Protein AF-A0A920UNH6-F1 (afdb_monomer_lite)

Radius of gyration: 13.63 Å; chains: 1; bounding box: 28×32×35 Å

Foldseek 3Di:
DVVVVQVVDPQCPLFFDFAFFPVLDWDWDFAKKAFDDALAPLCPPLHGPIDTDTFTDRGQAGHTPDPVSVVCQVPYWQGMFQADPVRQGDQDPPNLPRSHPSRRRWTAGNNRPDIPNVRPVPPPPPDPPVVSVVRVVD

Structure (mmCIF, N/CA/C/O backbone):
data_AF-A0A920UNH6-F1
#
_entry.id   AF-A0A920UNH6-F1
#
loop_
_atom_site.group_PDB
_atom_site.id
_atom_site.type_symbol
_atom_site.label_atom_id
_atom_site.label_alt_id
_atom_site.label_comp_id
_atom_site.label_asym_id
_atom_site.label_entity_id
_atom_site.label_seq_id
_atom_site.pdbx_PDB_ins_code
_atom_site.Cartn_x
_atom_site.Cartn_y
_atom_site.Cartn_z
_atom_site.occupancy
_atom_site.B_iso_or_equiv
_atom_site.auth_seq_id
_atom_site.auth_comp_id
_atom_site.auth_asym_id
_atom_site.auth_atom_id
_atom_site.pdbx_PDB_model_num
ATOM 1 N N . MET A 1 1 ? 13.344 -4.309 4.552 1.00 52.00 1 MET A N 1
ATOM 2 C CA . MET A 1 1 ? 13.892 -5.287 3.586 1.00 52.00 1 MET A CA 1
ATOM 3 C C . MET A 1 1 ? 13.449 -6.692 3.997 1.00 52.00 1 MET A C 1
ATOM 5 O O . MET A 1 1 ? 14.177 -7.382 4.694 1.00 52.00 1 MET A O 1
ATOM 9 N N . ILE A 1 2 ? 12.218 -7.071 3.628 1.00 56.12 2 ILE A N 1
ATOM 10 C CA . ILE A 1 2 ? 11.676 -8.441 3.761 1.00 56.12 2 ILE A CA 1
ATOM 11 C C . ILE A 1 2 ? 11.296 -8.973 2.366 1.00 56.12 2 ILE A C 1
ATOM 13 O O . ILE A 1 2 ? 11.592 -10.125 2.063 1.00 56.12 2 ILE A O 1
ATOM 17 N N . ALA A 1 3 ? 10.793 -8.130 1.448 1.00 53.53 3 ALA A N 1
ATOM 18 C CA . ALA A 1 3 ? 10.495 -8.556 0.074 1.00 53.53 3 ALA A CA 1
ATOM 19 C C . ALA A 1 3 ? 11.730 -9.013 -0.725 1.00 53.53 3 ALA A C 1
ATOM 21 O O . ALA A 1 3 ? 11.620 -9.879 -1.587 1.00 53.53 3 ALA A O 1
ATOM 22 N N . ALA A 1 4 ? 12.917 -8.465 -0.441 1.00 57.22 4 ALA A N 1
ATOM 23 C CA . ALA A 1 4 ? 14.165 -8.912 -1.071 1.00 57.22 4 ALA A CA 1
ATOM 24 C C . ALA A 1 4 ? 14.672 -10.261 -0.514 1.00 57.22 4 ALA A C 1
ATOM 26 O O . ALA A 1 4 ? 15.496 -10.911 -1.148 1.00 57.22 4 ALA A O 1
ATOM 27 N N . LEU A 1 5 ? 14.142 -10.708 0.632 1.00 59.41 5 LEU A N 1
ATOM 28 C CA . LEU A 1 5 ? 14.419 -12.006 1.260 1.00 59.41 5 LEU A CA 1
ATOM 29 C C . LEU A 1 5 ? 13.352 -13.051 0.902 1.00 59.41 5 LEU A C 1
ATOM 31 O O . LEU A 1 5 ? 13.237 -14.071 1.570 1.00 59.41 5 LEU A O 1
ATOM 35 N N . LYS A 1 6 ? 12.584 -12.816 -0.169 1.00 58.12 6 LYS A N 1
ATOM 36 C CA . LYS A 1 6 ? 11.532 -13.705 -0.682 1.00 58.12 6 LYS A CA 1
ATOM 37 C C . LYS A 1 6 ? 11.946 -15.178 -0.765 1.00 58.12 6 LYS A C 1
ATOM 39 O O . LYS A 1 6 ? 11.136 -16.044 -0.482 1.00 58.12 6 LYS A O 1
ATOM 44 N N . ALA A 1 7 ? 13.205 -15.456 -1.105 1.00 60.09 7 ALA A N 1
ATOM 45 C CA . ALA A 1 7 ? 13.734 -16.819 -1.186 1.00 60.09 7 ALA A CA 1
ATOM 46 C C . ALA A 1 7 ? 13.779 -17.566 0.165 1.00 60.09 7 ALA A C 1
ATOM 48 O O . ALA A 1 7 ? 13.928 -18.782 0.178 1.00 60.09 7 ALA A O 1
ATOM 49 N N . LEU A 1 8 ? 13.681 -16.852 1.291 1.00 61.28 8 LEU A N 1
ATOM 50 C CA . LEU A 1 8 ? 13.765 -17.400 2.648 1.00 61.28 8 LEU A CA 1
ATOM 51 C C . LEU A 1 8 ? 12.405 -17.485 3.351 1.00 61.28 8 LEU A C 1
ATOM 53 O O . LEU A 1 8 ? 12.337 -17.993 4.468 1.00 61.28 8 LEU A O 1
ATOM 57 N N . ILE A 1 9 ? 11.338 -16.974 2.734 1.00 62.25 9 ILE A N 1
ATOM 58 C CA . ILE A 1 9 ? 9.998 -16.953 3.318 1.00 62.25 9 ILE A CA 1
ATOM 59 C C . ILE A 1 9 ? 9.145 -17.948 2.518 1.00 62.25 9 ILE A C 1
ATOM 61 O O . ILE A 1 9 ? 8.962 -17.769 1.314 1.00 62.25 9 ILE A O 1
ATOM 65 N N . PRO A 1 10 ? 8.651 -19.030 3.134 1.00 61.78 10 PRO A N 1
ATOM 66 C CA . PRO A 1 10 ? 7.717 -19.931 2.472 1.00 61.78 10 PRO A CA 1
ATOM 67 C C . PRO A 1 10 ? 6.428 -19.197 2.076 1.00 61.78 10 PRO A C 1
ATOM 69 O O . PRO A 1 10 ? 5.969 -18.308 2.791 1.00 61.78 10 PRO A O 1
ATOM 72 N N . GLY A 1 11 ? 5.841 -19.554 0.931 1.00 64.75 11 GLY A N 1
ATOM 73 C CA . GLY A 1 11 ? 4.516 -19.053 0.549 1.00 64.75 11 GLY A CA 1
ATOM 74 C C . GLY A 1 11 ? 4.469 -17.579 0.129 1.00 64.75 11 GLY A C 1
ATOM 75 O O . GLY A 1 11 ? 3.434 -16.945 0.291 1.00 64.75 11 GLY A O 1
ATOM 76 N N . VAL A 1 12 ? 5.558 -17.012 -0.414 1.00 68.00 12 VAL A N 1
ATOM 77 C CA . VAL A 1 12 ? 5.580 -15.622 -0.934 1.00 68.00 12 VAL A CA 1
ATOM 78 C C . VAL A 1 12 ? 6.037 -15.504 -2.392 1.00 68.00 12 VAL A C 1
ATOM 80 O O . VAL A 1 12 ? 6.352 -14.414 -2.877 1.00 68.00 12 VAL A O 1
ATOM 83 N N . ASP A 1 13 ? 6.031 -16.602 -3.153 1.00 71.56 13 ASP A N 1
ATOM 84 C CA . ASP A 1 13 ? 6.465 -16.658 -4.564 1.00 71.56 13 ASP A CA 1
ATOM 85 C C . ASP A 1 13 ? 5.722 -15.692 -5.499 1.00 71.56 13 ASP A C 1
ATOM 87 O O . ASP A 1 13 ? 6.224 -15.266 -6.550 1.00 71.56 13 ASP A O 1
ATOM 91 N N . HIS A 1 14 ? 4.535 -15.271 -5.096 1.00 73.38 14 HIS A N 1
ATOM 92 C CA . HIS A 1 14 ? 3.669 -14.346 -5.811 1.00 73.38 14 HIS A CA 1
ATOM 93 C C . HIS A 1 14 ? 3.885 -12.877 -5.408 1.00 73.38 14 HIS A C 1
ATOM 95 O O . HIS A 1 14 ? 3.441 -12.003 -6.150 1.00 73.38 14 HIS A O 1
ATOM 101 N N . TRP A 1 15 ? 4.606 -12.581 -4.315 1.00 78.19 15 TRP A N 1
ATOM 102 C CA . TRP A 1 15 ? 4.825 -11.203 -3.861 1.00 78.19 15 TRP A CA 1
ATOM 103 C C . TRP A 1 15 ? 5.511 -10.330 -4.926 1.00 78.19 15 TRP A C 1
ATOM 105 O O . TRP A 1 15 ? 6.378 -10.831 -5.665 1.00 78.19 15 TRP A O 1
ATOM 115 N N . PRO A 1 16 ? 5.144 -9.036 -4.991 1.00 81.94 16 PRO A N 1
ATOM 116 C CA . PRO A 1 16 ? 5.716 -8.077 -5.917 1.00 81.94 16 PRO A CA 1
ATOM 117 C C . PRO A 1 16 ? 7.152 -7.728 -5.532 1.00 81.94 16 PRO A C 1
ATOM 119 O O . PRO A 1 16 ? 7.609 -7.957 -4.410 1.00 81.94 16 PRO A O 1
ATOM 122 N N . ARG A 1 17 ? 7.855 -7.115 -6.479 1.00 84.38 17 ARG A N 1
ATOM 123 C CA . ARG A 1 17 ? 9.057 -6.334 -6.195 1.00 84.38 17 ARG A CA 1
ATOM 124 C C . ARG A 1 17 ? 8.628 -4.915 -5.830 1.00 84.38 17 ARG A C 1
ATOM 126 O O . ARG A 1 17 ? 7.681 -4.395 -6.415 1.00 84.38 17 ARG A O 1
ATOM 133 N N . PHE A 1 18 ? 9.326 -4.287 -4.891 1.00 85.00 18 PHE A N 1
ATOM 134 C CA . PHE A 1 18 ? 9.139 -2.867 -4.606 1.00 85.00 18 PHE A CA 1
ATOM 135 C C . PHE A 1 18 ? 10.158 -2.066 -5.399 1.00 85.00 18 PHE A C 1
ATOM 137 O O . PHE A 1 18 ? 11.364 -2.262 -5.251 1.00 85.00 18 PHE A O 1
ATOM 144 N N . VA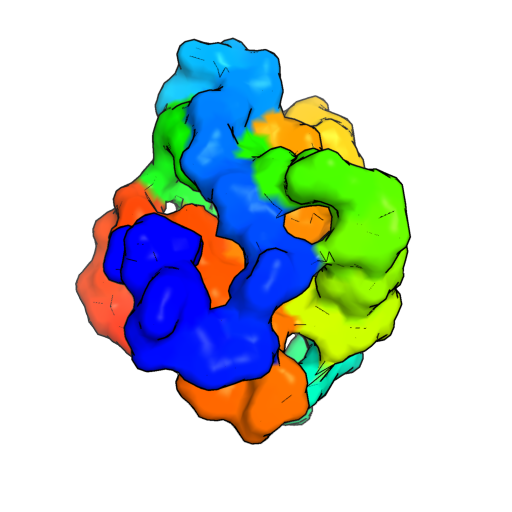L A 1 19 ? 9.648 -1.217 -6.282 1.00 87.00 19 VAL A N 1
ATOM 145 C CA . VAL A 1 19 ? 10.434 -0.411 -7.215 1.00 87.00 19 VAL A CA 1
ATOM 146 C C . VAL A 1 19 ? 10.194 1.072 -6.961 1.00 87.00 19 VAL A C 1
ATOM 148 O O . VAL A 1 19 ? 9.344 1.460 -6.153 1.00 87.00 19 VAL A O 1
ATOM 151 N N . ARG A 1 20 ? 10.951 1.911 -7.669 1.00 88.94 20 ARG A N 1
ATOM 152 C CA . ARG A 1 20 ? 10.855 3.370 -7.607 1.00 88.94 20 ARG A CA 1
ATOM 153 C C . ARG A 1 20 ? 9.415 3.850 -7.809 1.00 88.94 20 ARG A C 1
ATOM 155 O O . ARG A 1 20 ? 8.671 3.309 -8.635 1.00 88.94 20 ARG A O 1
ATOM 162 N N . ASN A 1 21 ? 9.018 4.847 -7.021 1.00 91.44 21 ASN A N 1
ATOM 163 C CA . ASN A 1 21 ? 7.677 5.426 -7.078 1.00 91.44 21 ASN A CA 1
ATOM 164 C C . ASN A 1 21 ? 7.352 5.910 -8.498 1.00 91.44 21 ASN A C 1
ATOM 166 O O . ASN A 1 21 ? 8.238 6.306 -9.252 1.00 91.44 21 ASN A O 1
ATOM 170 N N . ARG A 1 22 ? 6.068 5.929 -8.878 1.00 93.75 22 ARG A N 1
ATOM 171 C CA . ARG A 1 22 ? 5.652 6.499 -10.175 1.00 93.75 22 ARG A CA 1
ATOM 172 C C . ARG A 1 22 ? 5.963 7.991 -10.302 1.00 93.75 22 ARG A C 1
ATOM 174 O O . ARG A 1 22 ? 6.229 8.437 -11.410 1.00 93.75 22 ARG A O 1
ATOM 181 N N . SER A 1 23 ? 5.971 8.725 -9.191 1.00 91.50 23 SER A N 1
ATOM 182 C CA . SER A 1 23 ? 6.386 10.130 -9.148 1.00 91.50 23 SER A CA 1
ATOM 183 C C . SER A 1 23 ? 7.880 10.333 -9.394 1.00 91.50 23 SER A C 1
ATOM 185 O O . SER A 1 23 ? 8.295 11.460 -9.632 1.00 91.50 23 SER A O 1
ATOM 187 N N . ASP A 1 24 ? 8.685 9.267 -9.329 1.00 92.69 24 ASP A N 1
ATOM 188 C CA . ASP A 1 24 ? 10.144 9.331 -9.419 1.00 92.69 24 ASP A CA 1
ATOM 189 C C . ASP A 1 24 ? 10.811 10.125 -8.277 1.00 92.69 24 ASP A C 1
ATOM 191 O O . ASP A 1 24 ? 11.993 10.453 -8.343 1.00 92.69 24 ASP A O 1
ATOM 195 N N . GLN A 1 25 ? 10.051 10.422 -7.216 1.00 92.44 25 GLN A N 1
ATOM 196 C CA . GLN A 1 25 ? 10.464 11.213 -6.059 1.00 92.44 25 GLN A CA 1
ATOM 197 C C . GLN A 1 25 ? 10.370 10.410 -4.760 1.00 92.44 25 GLN A C 1
ATOM 199 O O . GLN A 1 25 ? 9.680 9.388 -4.668 1.00 92.44 25 GLN A O 1
ATOM 204 N N . PHE A 1 26 ? 11.053 10.907 -3.730 1.00 91.44 26 PHE A N 1
ATOM 205 C CA . PHE A 1 26 ? 10.823 10.476 -2.358 1.00 91.44 26 PHE A CA 1
ATOM 206 C C . PHE A 1 26 ? 9.503 11.059 -1.840 1.00 91.44 26 PHE A C 1
ATOM 208 O O . PHE A 1 26 ? 9.274 12.261 -1.943 1.00 91.44 26 PHE A O 1
ATOM 215 N N . GLU A 1 27 ? 8.653 10.218 -1.254 1.00 88.00 27 GLU A N 1
ATOM 216 C CA . GLU A 1 27 ? 7.349 10.624 -0.726 1.00 88.00 27 GLU A CA 1
ATOM 217 C C . GLU A 1 27 ? 7.359 10.546 0.799 1.00 88.00 27 GLU A C 1
ATOM 219 O O . GLU A 1 27 ? 7.476 9.452 1.348 1.00 88.00 27 GLU A O 1
ATOM 224 N N . ALA A 1 28 ? 7.212 11.696 1.463 1.00 90.94 28 ALA A N 1
ATOM 225 C CA . ALA A 1 28 ? 7.005 11.818 2.906 1.00 90.94 28 ALA A CA 1
ATOM 226 C C . ALA A 1 28 ? 5.602 12.383 3.163 1.00 90.94 28 ALA A C 1
ATOM 228 O O . ALA A 1 28 ? 5.383 13.587 3.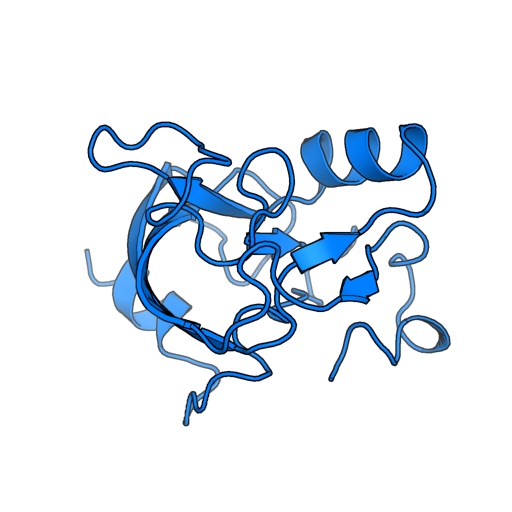014 1.00 90.94 28 ALA A O 1
ATOM 229 N N . ARG A 1 29 ? 4.623 11.527 3.475 1.00 87.69 29 ARG A N 1
ATOM 230 C CA . ARG A 1 29 ? 3.211 11.934 3.584 1.00 87.69 29 ARG A CA 1
ATOM 231 C C . ARG A 1 29 ? 2.483 11.255 4.721 1.00 87.69 29 ARG A C 1
ATOM 233 O O . ARG A 1 29 ? 2.832 10.152 5.126 1.00 87.69 29 ARG A O 1
ATOM 240 N N . LEU A 1 30 ? 1.388 11.879 5.131 1.00 91.38 30 LEU A N 1
ATOM 241 C CA . LEU A 1 30 ? 0.318 11.215 5.855 1.00 91.38 30 LEU A CA 1
ATOM 242 C C . LEU A 1 30 ? -0.739 10.760 4.835 1.00 91.38 30 LEU A C 1
ATOM 244 O O . LEU A 1 30 ? -1.475 11.586 4.299 1.00 91.38 30 LEU A O 1
ATOM 248 N N . SER A 1 31 ? -0.762 9.467 4.512 1.00 89.62 31 SER A N 1
ATOM 249 C CA . SER A 1 31 ? -1.659 8.883 3.504 1.00 89.62 31 SER A CA 1
ATOM 250 C C . SER A 1 31 ? -2.811 8.143 4.169 1.00 89.62 31 SER A C 1
ATOM 252 O O . SER A 1 31 ? -2.614 7.485 5.186 1.00 89.62 31 SER A O 1
ATOM 254 N N . LEU A 1 32 ? -4.008 8.209 3.587 1.00 94.56 32 LEU A N 1
ATOM 255 C CA . LEU A 1 32 ? -5.157 7.467 4.094 1.00 94.56 32 LEU A CA 1
ATOM 256 C C . LEU A 1 32 ? -5.130 6.032 3.561 1.00 94.56 32 LEU A C 1
ATOM 258 O O . LEU A 1 32 ? -4.957 5.806 2.360 1.00 94.56 32 LEU A O 1
ATOM 262 N N . VAL A 1 33 ? -5.313 5.064 4.455 1.00 94.81 33 VAL A N 1
ATOM 263 C CA . VAL A 1 33 ? -5.423 3.651 4.088 1.00 94.81 33 VAL A CA 1
ATOM 264 C C . VAL A 1 33 ? -6.657 3.005 4.686 1.00 94.81 33 VAL A C 1
ATOM 266 O O . VAL A 1 33 ? -7.210 3.474 5.681 1.00 94.81 33 VAL A O 1
ATOM 269 N N . ARG A 1 34 ? -7.059 1.894 4.076 1.00 95.31 34 ARG A N 1
ATOM 270 C CA . ARG A 1 34 ? -8.087 0.986 4.563 1.00 95.31 34 ARG A CA 1
ATOM 271 C C . ARG A 1 34 ? -7.512 -0.414 4.732 1.00 95.31 34 ARG A C 1
ATOM 273 O O . ARG A 1 34 ? -6.735 -0.869 3.890 1.00 95.31 34 ARG A O 1
ATOM 280 N N . ILE A 1 35 ? -7.908 -1.083 5.810 1.00 93.19 35 ILE A N 1
ATOM 281 C CA . ILE A 1 35 ? -7.579 -2.490 6.047 1.00 93.19 35 ILE A CA 1
ATOM 282 C C . ILE A 1 35 ? -8.580 -3.372 5.304 1.00 93.19 35 ILE A C 1
ATOM 284 O O . ILE A 1 35 ? -9.793 -3.215 5.448 1.00 93.19 35 ILE A O 1
ATOM 288 N N . GLU A 1 36 ? -8.066 -4.307 4.517 1.00 92.06 36 GLU A N 1
ATOM 289 C CA . GLU A 1 36 ? -8.854 -5.246 3.721 1.00 92.06 36 GLU A CA 1
ATOM 290 C C . GLU A 1 36 ? -8.975 -6.607 4.437 1.00 92.06 36 GLU A C 1
ATOM 292 O O . GLU A 1 36 ? -8.134 -6.943 5.282 1.00 92.06 36 GLU A O 1
ATOM 297 N N . PRO A 1 37 ? -10.011 -7.411 4.135 1.00 92.31 37 PRO A N 1
ATOM 298 C CA . PRO A 1 37 ? -10.077 -8.792 4.603 1.00 92.31 37 PRO A CA 1
ATOM 299 C C . PRO A 1 37 ? -8.862 -9.576 4.090 1.00 92.31 37 PRO A C 1
ATOM 301 O O . PRO A 1 37 ? -8.592 -9.583 2.891 1.00 92.31 37 PRO A O 1
ATOM 304 N N . SER A 1 38 ? -8.119 -10.230 4.984 1.00 87.88 38 SER A N 1
ATOM 305 C CA . SER A 1 38 ? -6.935 -11.013 4.611 1.00 87.88 38 SER A CA 1
ATOM 306 C C . SER A 1 38 ? -6.570 -12.047 5.688 1.00 87.88 38 SER A C 1
ATOM 308 O O . SER A 1 38 ? -7.051 -11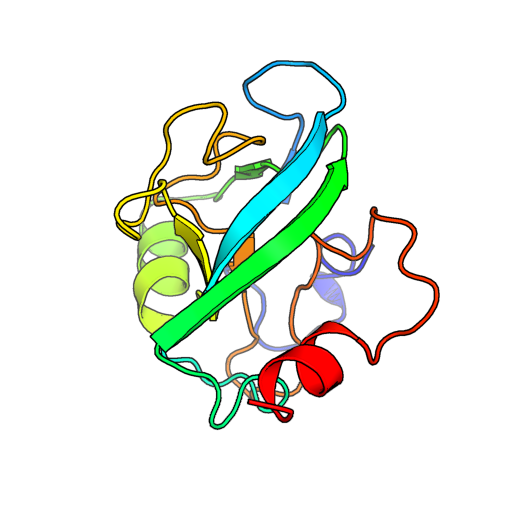.931 6.817 1.00 87.88 38 SER A O 1
ATOM 310 N N . PRO A 1 39 ? -5.687 -13.017 5.379 1.00 86.62 39 PRO A N 1
ATOM 311 C CA . PRO A 1 39 ? -5.116 -13.947 6.362 1.00 86.62 39 PRO A CA 1
ATOM 312 C C . PRO A 1 39 ? -4.228 -13.314 7.451 1.00 86.62 39 PRO A C 1
ATOM 314 O O . PRO A 1 39 ? -3.760 -14.032 8.333 1.00 86.62 39 PRO A O 1
ATOM 317 N N . SER A 1 40 ? -3.961 -12.001 7.405 1.00 83.69 40 SER A N 1
ATOM 318 C CA . SER A 1 40 ? -3.061 -11.333 8.354 1.00 83.69 40 SER A CA 1
ATOM 319 C C . SER A 1 40 ? -3.566 -11.467 9.790 1.00 83.69 40 SER A C 1
ATOM 321 O O . SER A 1 40 ? -4.630 -10.964 10.159 1.00 83.69 40 SER A O 1
ATOM 323 N N . ILE A 1 41 ? -2.750 -12.093 10.638 1.00 83.31 41 ILE A N 1
ATOM 324 C CA . ILE A 1 41 ? -3.044 -12.225 12.068 1.00 83.31 41 ILE A CA 1
ATOM 325 C C . ILE A 1 41 ? -2.886 -10.868 12.773 1.00 83.31 41 ILE A C 1
ATOM 327 O O . ILE A 1 41 ? -3.632 -10.567 13.708 1.00 83.31 41 ILE A O 1
ATOM 331 N N . LEU A 1 42 ? -1.957 -10.021 12.309 1.00 82.00 42 LEU A N 1
ATOM 332 C CA . LEU A 1 42 ? -1.691 -8.707 12.906 1.00 82.00 42 LEU A CA 1
ATOM 333 C C . LEU A 1 42 ? -2.853 -7.732 12.702 1.00 82.00 42 LEU A C 1
ATOM 335 O O . LEU A 1 42 ? -3.105 -6.891 13.563 1.00 82.00 42 LEU A O 1
ATOM 339 N N . LEU A 1 43 ? -3.569 -7.865 11.585 1.00 84.56 43 LEU A N 1
ATOM 340 C CA . LEU A 1 43 ? -4.684 -6.996 11.202 1.00 84.56 43 LEU A CA 1
ATOM 341 C C . LEU A 1 43 ? -6.055 -7.627 11.490 1.00 84.56 43 LEU A C 1
ATOM 343 O O . LEU A 1 43 ? -7.092 -7.073 11.116 1.00 84.56 43 LEU A O 1
ATOM 347 N N . SER A 1 44 ? -6.077 -8.774 12.173 1.00 85.25 44 SER A N 1
ATOM 348 C CA . SER A 1 44 ? -7.313 -9.447 12.564 1.00 85.25 44 SER A CA 1
ATOM 349 C C . SER A 1 44 ? -8.179 -8.545 13.450 1.00 85.25 44 SER A C 1
ATOM 351 O O . SER A 1 44 ? -7.702 -7.947 14.420 1.00 85.25 44 SER A O 1
ATOM 353 N N . GLY A 1 45 ? -9.460 -8.435 13.089 1.00 90.31 45 GLY A N 1
ATOM 354 C CA . GLY A 1 45 ? -10.437 -7.558 13.742 1.00 90.31 45 GLY A CA 1
ATOM 355 C C . GLY A 1 45 ? -10.410 -6.096 13.281 1.00 90.31 45 GLY A C 1
ATOM 356 O O . GLY A 1 45 ? -11.247 -5.322 13.726 1.00 90.31 45 GLY A O 1
ATOM 357 N N . MET A 1 46 ? -9.496 -5.710 12.384 1.00 89.94 46 MET A N 1
ATOM 358 C CA . MET A 1 46 ? -9.367 -4.327 11.896 1.00 89.94 46 MET A CA 1
ATOM 359 C C . MET A 1 46 ? -9.923 -4.121 10.481 1.00 89.94 46 MET A C 1
ATOM 361 O O . MET A 1 46 ? -9.826 -3.025 9.933 1.00 89.94 46 MET A O 1
ATOM 365 N N . THR A 1 47 ? -10.471 -5.163 9.854 1.00 93.31 47 THR A N 1
ATOM 366 C CA . THR A 1 47 ? -11.035 -5.095 8.502 1.00 93.31 47 THR A CA 1
ATOM 367 C C . THR A 1 47 ? -12.077 -3.983 8.383 1.00 93.31 47 THR A C 1
ATOM 369 O O . THR A 1 47 ? -12.999 -3.888 9.186 1.00 93.31 47 THR A O 1
ATOM 372 N N . GLY A 1 48 ? -11.941 -3.152 7.349 1.00 93.06 48 GLY A N 1
ATOM 373 C CA . GLY A 1 48 ? -12.810 -2.003 7.102 1.00 93.06 48 GLY A CA 1
ATOM 374 C C . GLY A 1 48 ? -12.357 -0.710 7.784 1.00 93.06 48 GLY A C 1
ATOM 375 O O . GLY A 1 48 ? -12.774 0.363 7.342 1.00 93.06 48 GLY A O 1
ATOM 376 N N . SER A 1 49 ? -11.464 -0.773 8.780 1.00 93.00 49 SER A N 1
ATOM 377 C CA . SER A 1 49 ? -10.919 0.422 9.427 1.00 93.00 49 SER A CA 1
ATOM 378 C C . SER A 1 49 ? -10.192 1.306 8.421 1.00 93.00 49 SER A C 1
ATOM 380 O O . SER A 1 49 ? -9.431 0.823 7.577 1.00 93.00 49 SER A O 1
ATOM 382 N N . ARG A 1 50 ? -10.420 2.617 8.533 1.00 93.81 50 ARG A N 1
ATOM 383 C CA . ARG A 1 50 ? -9.779 3.658 7.726 1.00 93.81 50 ARG A CA 1
ATOM 384 C C . ARG A 1 50 ? -8.956 4.541 8.646 1.00 93.81 50 ARG A C 1
ATOM 386 O O . ARG A 1 50 ? -9.494 5.075 9.612 1.00 93.81 50 ARG A O 1
ATOM 393 N N . MET A 1 51 ? -7.670 4.688 8.362 1.00 92.19 51 MET A N 1
ATOM 394 C CA . MET A 1 51 ? -6.774 5.460 9.220 1.00 92.19 51 MET A CA 1
ATOM 395 C C . MET A 1 51 ? -5.653 6.117 8.415 1.00 92.19 51 MET A C 1
ATOM 397 O O . MET A 1 51 ? -5.229 5.571 7.391 1.00 92.19 51 MET A O 1
ATOM 401 N N . PRO A 1 52 ? -5.179 7.298 8.837 1.00 90.00 52 PRO A N 1
ATOM 402 C CA . PRO A 1 52 ? -3.987 7.890 8.262 1.00 90.00 52 PRO A CA 1
ATOM 403 C C . PRO A 1 52 ? -2.744 7.105 8.702 1.00 90.00 52 PRO A C 1
ATOM 405 O O . PRO A 1 52 ? -2.632 6.707 9.859 1.00 90.00 52 PRO A O 1
ATOM 408 N N . ILE A 1 53 ? -1.793 6.913 7.792 1.00 85.19 53 ILE A N 1
ATOM 409 C CA . ILE A 1 53 ? -0.489 6.307 8.073 1.00 85.19 53 ILE A CA 1
ATOM 410 C C . ILE A 1 53 ? 0.634 7.194 7.552 1.00 85.19 53 ILE A C 1
ATOM 412 O O . ILE A 1 53 ? 0.525 7.818 6.492 1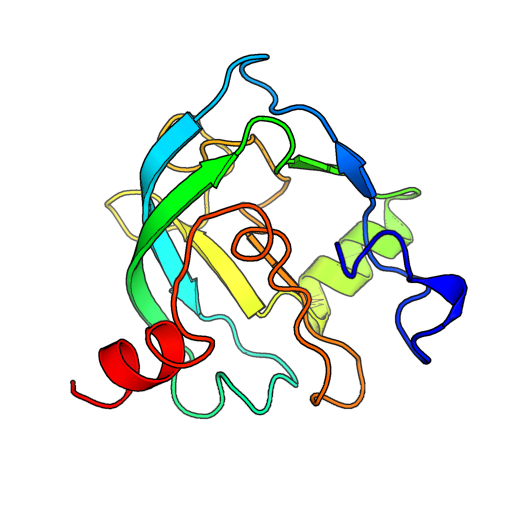.00 85.19 53 ILE A O 1
ATOM 416 N N . ALA A 1 54 ? 1.734 7.242 8.297 1.00 86.69 54 ALA A N 1
ATOM 417 C CA . ALA A 1 54 ? 2.951 7.876 7.823 1.00 86.69 54 ALA A CA 1
ATOM 418 C C . ALA A 1 54 ? 3.573 7.031 6.699 1.00 86.69 54 ALA A C 1
ATOM 420 O O . ALA A 1 54 ? 3.739 5.819 6.823 1.00 86.69 54 ALA A O 1
ATOM 421 N N . THR A 1 55 ? 3.938 7.687 5.604 1.00 84.56 55 THR A N 1
ATOM 422 C CA . THR A 1 55 ? 4.664 7.126 4.462 1.00 84.56 55 THR A CA 1
ATOM 423 C C . THR A 1 55 ? 5.942 7.929 4.263 1.00 84.56 55 THR A C 1
ATOM 425 O O . THR A 1 55 ? 5.964 9.138 4.480 1.00 84.56 55 THR A O 1
ATOM 428 N N . SER A 1 56 ? 7.027 7.241 3.926 1.00 88.00 56 SER A N 1
ATOM 429 C CA . SER A 1 56 ? 8.377 7.806 3.830 1.00 88.00 56 SER A CA 1
ATOM 430 C C . SER A 1 56 ? 9.233 6.865 2.977 1.00 88.00 56 SER A C 1
ATOM 432 O O . SER A 1 56 ? 9.946 6.007 3.496 1.00 88.00 56 SER A O 1
ATOM 434 N N . HIS A 1 57 ? 9.062 6.919 1.652 1.00 84.06 57 HIS A N 1
ATOM 435 C CA . HIS A 1 57 ? 9.734 6.002 0.724 1.00 84.06 57 HIS A CA 1
ATOM 436 C C . HIS A 1 57 ? 9.967 6.616 -0.666 1.00 84.06 57 HIS A C 1
ATOM 438 O O . HIS A 1 57 ? 9.109 7.307 -1.211 1.00 84.06 57 HIS A O 1
ATOM 444 N N . GLY A 1 58 ? 11.100 6.289 -1.297 1.00 84.88 58 GLY A N 1
ATOM 445 C CA . GLY A 1 58 ? 11.357 6.533 -2.732 1.00 84.88 58 GLY A CA 1
ATOM 446 C C . GLY A 1 58 ? 11.090 5.315 -3.628 1.00 84.88 58 GLY A C 1
ATOM 447 O O . GLY A 1 58 ? 10.972 5.441 -4.845 1.00 84.88 58 GLY A O 1
ATOM 448 N N . GLU A 1 59 ? 10.967 4.131 -3.021 1.00 87.38 59 GLU A N 1
ATOM 449 C CA . GLU A 1 59 ? 10.801 2.839 -3.697 1.00 87.38 59 GLU A CA 1
ATOM 450 C C . GLU A 1 59 ? 9.702 2.011 -3.018 1.00 87.38 59 GLU A C 1
ATOM 452 O O . GLU A 1 59 ? 9.966 0.975 -2.410 1.00 87.38 59 GLU A O 1
ATOM 457 N N . GLY A 1 60 ? 8.470 2.520 -3.050 1.00 85.56 60 GLY A N 1
ATOM 458 C CA . GLY A 1 60 ? 7.307 1.868 -2.443 1.00 85.56 60 GLY A CA 1
ATOM 459 C C . GLY A 1 60 ? 6.344 1.239 -3.449 1.00 85.56 60 GLY A C 1
ATOM 460 O O . GLY A 1 60 ? 5.319 0.700 -3.044 1.00 85.56 60 GLY A O 1
ATOM 461 N N . ARG A 1 61 ? 6.612 1.324 -4.760 1.00 90.94 61 ARG A N 1
ATOM 462 C CA . ARG A 1 61 ? 5.655 0.878 -5.781 1.00 90.94 61 ARG A CA 1
ATOM 463 C C . ARG A 1 61 ? 5.696 -0.637 -5.941 1.00 90.94 61 ARG A C 1
ATOM 465 O O . ARG A 1 61 ? 6.739 -1.179 -6.296 1.00 90.94 61 ARG A O 1
ATOM 472 N N . ALA A 1 62 ? 4.560 -1.302 -5.758 1.00 89.75 62 ALA A N 1
ATOM 473 C CA . ALA A 1 62 ? 4.418 -2.730 -6.009 1.00 89.75 62 ALA A CA 1
ATOM 474 C C . ALA A 1 62 ? 4.414 -3.030 -7.519 1.00 89.75 62 ALA A C 1
ATOM 476 O O . ALA A 1 62 ? 3.519 -2.605 -8.252 1.00 89.75 62 ALA A O 1
ATOM 477 N N . GLU A 1 63 ? 5.407 -3.790 -7.976 1.00 88.88 63 GLU A N 1
ATOM 478 C CA . GLU A 1 63 ? 5.533 -4.293 -9.343 1.00 88.88 63 GLU A CA 1
ATOM 479 C C . GLU A 1 63 ? 5.427 -5.822 -9.358 1.00 88.88 63 GLU A C 1
ATOM 481 O O . GLU A 1 63 ? 6.223 -6.536 -8.740 1.00 88.88 63 GLU A O 1
ATOM 486 N N . PHE A 1 64 ? 4.437 -6.338 -10.083 1.00 88.50 64 PHE A N 1
ATOM 487 C CA . PHE A 1 64 ? 4.184 -7.771 -10.200 1.00 88.50 64 PHE A CA 1
ATOM 488 C C . PHE A 1 64 ? 4.796 -8.326 -11.485 1.00 88.50 64 PHE A C 1
ATOM 490 O O . PHE A 1 64 ? 4.764 -7.690 -12.533 1.00 88.50 64 PHE A O 1
ATOM 497 N N . LEU A 1 65 ? 5.329 -9.547 -11.406 1.00 87.62 65 LEU A N 1
ATOM 498 C CA . LEU A 1 65 ? 5.974 -10.225 -12.538 1.00 87.62 65 LEU A CA 1
ATOM 499 C C . LEU A 1 65 ? 4.992 -10.678 -13.629 1.00 87.62 65 LEU A C 1
ATOM 501 O O . LEU A 1 65 ? 5.403 -10.893 -14.764 1.00 87.62 65 LEU A O 1
ATOM 505 N N . SER A 1 66 ? 3.720 -10.873 -13.284 1.00 90.81 66 SER A N 1
ATOM 506 C CA . SER A 1 66 ? 2.664 -11.235 -14.228 1.00 90.81 66 SER A CA 1
ATOM 507 C C . SER A 1 66 ? 1.298 -10.805 -13.705 1.00 90.81 66 SER A C 1
ATOM 509 O O . SER A 1 66 ? 1.101 -10.665 -12.493 1.00 90.81 66 SER A O 1
ATOM 511 N N . GLU A 1 67 ? 0.338 -10.654 -14.616 1.00 91.06 67 GLU A N 1
ATOM 512 C CA . GLU A 1 67 ? -1.051 -10.338 -14.276 1.00 91.06 67 GLU A CA 1
ATOM 513 C C . GLU A 1 67 ? -1.673 -11.399 -13.358 1.00 91.06 67 GLU A C 1
ATOM 515 O O . GLU A 1 67 ? -2.316 -11.056 -12.372 1.00 91.06 67 GLU A O 1
ATOM 520 N N . GLY A 1 68 ? -1.405 -12.688 -13.598 1.00 91.25 68 GLY A N 1
ATOM 521 C CA . GLY A 1 68 ? -1.897 -13.764 -12.731 1.00 91.25 68 GLY A CA 1
ATOM 522 C C . GLY A 1 68 ? -1.412 -13.640 -11.281 1.00 91.25 68 GLY A C 1
ATOM 523 O O . GLY A 1 68 ? -2.192 -13.823 -10.348 1.00 91.25 68 GLY A O 1
ATOM 524 N N . ARG A 1 69 ? -0.142 -13.258 -11.069 1.00 87.69 69 ARG A N 1
ATOM 525 C CA . ARG A 1 69 ? 0.394 -13.016 -9.717 1.00 87.69 69 ARG A CA 1
ATOM 526 C C . ARG A 1 69 ? -0.226 -11.779 -9.081 1.00 87.69 69 ARG A C 1
ATOM 528 O O . ARG A 1 69 ? -0.545 -11.818 -7.896 1.00 87.69 69 ARG A O 1
ATOM 535 N N . PHE A 1 70 ? -0.416 -10.719 -9.866 1.00 90.94 70 PHE A N 1
ATOM 536 C CA . PHE A 1 70 ? -1.112 -9.518 -9.416 1.00 90.94 70 PHE A CA 1
ATOM 537 C C . PHE A 1 70 ? -2.530 -9.849 -8.947 1.00 90.94 70 PHE A C 1
ATOM 539 O O . PHE A 1 70 ? -2.844 -9.592 -7.790 1.00 90.94 70 PHE A O 1
ATOM 546 N N . LEU A 1 71 ? -3.349 -10.478 -9.797 1.00 92.62 71 LEU A N 1
ATOM 547 C CA . LEU A 1 71 ? -4.744 -10.809 -9.494 1.00 92.62 71 LEU A CA 1
ATOM 548 C C . LEU A 1 71 ? -4.877 -11.708 -8.264 1.00 92.62 71 LEU A C 1
ATOM 550 O O . LEU A 1 71 ? -5.786 -11.510 -7.463 1.00 92.62 71 LEU A O 1
ATOM 554 N N . ARG A 1 72 ? -3.962 -12.666 -8.089 1.00 88.94 72 ARG A N 1
ATOM 555 C CA . ARG A 1 72 ? -3.938 -13.504 -6.889 1.00 88.94 72 ARG A CA 1
ATOM 556 C C . ARG A 1 72 ? -3.664 -12.687 -5.629 1.00 88.94 72 ARG A C 1
ATOM 558 O O . ARG A 1 72 ? -4.459 -12.720 -4.696 1.00 88.94 72 ARG A O 1
ATOM 565 N N . CYS A 1 73 ? -2.563 -11.932 -5.613 1.00 87.19 73 CYS A N 1
ATOM 566 C CA . CYS A 1 73 ? -2.199 -11.099 -4.463 1.00 87.19 73 CYS A CA 1
ATOM 567 C C . CYS A 1 73 ? -3.319 -10.128 -4.107 1.00 87.19 73 CYS A C 1
ATOM 569 O O . CYS A 1 73 ? -3.663 -9.935 -2.950 1.00 87.19 73 CYS A O 1
ATOM 571 N N . ASP A 1 74 ? -3.891 -9.530 -5.135 1.00 90.81 74 ASP A N 1
ATOM 572 C CA . ASP A 1 74 ? -4.927 -8.538 -5.022 1.00 90.81 74 ASP A CA 1
ATOM 573 C C . ASP A 1 74 ? -6.244 -9.084 -4.440 1.00 90.81 74 ASP A C 1
ATOM 575 O O . ASP A 1 74 ? -6.928 -8.353 -3.723 1.00 90.81 74 ASP A O 1
ATOM 579 N N . ARG A 1 75 ? -6.592 -10.346 -4.716 1.00 89.19 75 ARG A N 1
ATOM 580 C CA . ARG A 1 75 ? -7.812 -10.988 -4.201 1.00 89.19 75 ARG A CA 1
ATOM 581 C C . ARG A 1 75 ? -7.638 -11.611 -2.823 1.00 89.19 75 ARG A C 1
ATOM 583 O O . ARG A 1 75 ? -8.563 -11.551 -2.026 1.00 89.19 75 ARG A O 1
ATOM 590 N N . GLU A 1 76 ? -6.492 -12.234 -2.574 1.00 88.31 76 GLU A N 1
ATOM 591 C CA . GLU A 1 76 ? -6.331 -13.141 -1.431 1.00 88.31 76 GLU A CA 1
ATOM 592 C C . GLU A 1 76 ? -5.435 -12.565 -0.330 1.00 88.31 76 GLU A C 1
ATOM 594 O O . GLU A 1 76 ? -5.560 -12.958 0.826 1.00 88.31 76 GLU A O 1
ATOM 599 N N . LEU A 1 77 ? -4.524 -11.646 -0.666 1.00 87.12 77 LEU A N 1
ATOM 600 C CA . LEU A 1 77 ? -3.396 -11.308 0.211 1.00 87.12 77 LEU A CA 1
ATOM 601 C C . LEU A 1 77 ? -3.222 -9.813 0.467 1.00 87.12 77 LEU A C 1
ATOM 603 O O . LEU A 1 77 ? -2.459 -9.433 1.353 1.00 87.12 77 LEU A O 1
ATOM 607 N N . ALA A 1 78 ? -3.888 -8.953 -0.300 1.00 89.62 78 ALA A N 1
ATOM 608 C CA . ALA A 1 78 ? -3.873 -7.514 -0.087 1.00 89.62 78 ALA A CA 1
ATOM 609 C C . ALA A 1 78 ? -4.575 -7.195 1.232 1.00 89.62 78 ALA A C 1
ATOM 611 O O . ALA A 1 78 ? -5.789 -7.320 1.330 1.00 89.62 78 ALA A O 1
ATOM 612 N N . CYS A 1 79 ? -3.801 -6.776 2.230 1.00 90.62 79 CYS A N 1
ATOM 613 C CA . CYS A 1 79 ? -4.296 -6.505 3.577 1.00 90.62 79 CYS A CA 1
ATOM 614 C C . CYS A 1 79 ? -4.436 -5.005 3.872 1.00 90.62 79 CYS A C 1
ATOM 616 O O . CYS A 1 79 ? -5.192 -4.616 4.759 1.00 90.62 79 CYS A O 1
ATOM 618 N N . VAL A 1 80 ? -3.754 -4.145 3.106 1.00 92.56 80 VAL A N 1
ATOM 619 C CA . VAL A 1 80 ? -3.826 -2.683 3.243 1.00 92.56 80 VAL A CA 1
ATOM 620 C C . VAL A 1 80 ? -3.892 -2.031 1.867 1.00 92.56 80 VAL A C 1
ATOM 622 O O . VAL A 1 80 ? -3.092 -2.359 0.982 1.00 92.56 80 VAL A O 1
ATOM 625 N N . ARG A 1 81 ? -4.809 -1.071 1.694 1.00 94.50 81 ARG A N 1
ATOM 626 C CA . ARG A 1 81 ? -4.916 -0.255 0.477 1.00 94.50 81 ARG A CA 1
ATOM 627 C C . ARG A 1 81 ? -4.903 1.237 0.763 1.00 94.50 81 ARG A C 1
ATOM 629 O O . ARG A 1 81 ? -5.578 1.684 1.682 1.00 94.50 81 ARG A O 1
ATOM 636 N N . TYR A 1 82 ? -4.209 2.003 -0.072 1.00 95.31 82 TYR A N 1
ATOM 637 C CA . TYR A 1 82 ? -4.405 3.443 -0.188 1.00 95.31 82 TYR A CA 1
ATOM 638 C C . TYR A 1 82 ? -5.818 3.741 -0.664 1.00 95.31 82 TYR A C 1
ATOM 640 O O . TYR A 1 82 ? -6.301 3.146 -1.635 1.00 95.31 82 TYR A O 1
ATOM 648 N N . VAL A 1 83 ? -6.447 4.695 0.005 1.00 96.50 83 VAL A N 1
ATOM 649 C CA . VAL A 1 83 ? -7.774 5.185 -0.344 1.00 96.50 83 VAL A CA 1
ATOM 650 C C . VAL A 1 83 ? -7.751 6.696 -0.529 1.00 96.50 83 VAL A C 1
ATOM 652 O O . VAL A 1 83 ? -6.888 7.396 0.004 1.00 96.50 83 VAL A O 1
ATOM 655 N N . ASP A 1 84 ? -8.686 7.207 -1.319 1.00 95.81 84 ASP A N 1
ATOM 656 C CA . ASP A 1 84 ? -8.936 8.641 -1.393 1.00 95.81 84 ASP A CA 1
ATOM 657 C C . ASP A 1 84 ? -9.720 9.141 -0.167 1.00 95.81 84 ASP A C 1
ATOM 659 O O . ASP A 1 84 ? -10.056 8.380 0.740 1.00 95.81 84 ASP A O 1
ATOM 663 N N . ASN A 1 85 ? -10.034 10.437 -0.133 1.00 93.19 85 ASN A N 1
ATOM 664 C CA . ASN A 1 85 ? -10.754 11.045 0.991 1.00 93.19 85 ASN A CA 1
ATOM 665 C C . ASN A 1 85 ? -12.224 10.595 1.100 1.00 93.19 85 ASN A C 1
ATOM 667 O O . ASN A 1 85 ? -12.856 10.843 2.125 1.00 93.19 85 ASN A O 1
ATOM 671 N N . TYR A 1 86 ? -12.767 9.931 0.077 1.00 94.62 86 TYR A N 1
ATOM 672 C CA . TYR A 1 86 ? -14.079 9.275 0.122 1.00 94.62 86 TYR A CA 1
ATOM 673 C C . TYR A 1 86 ? -13.962 7.833 0.659 1.00 94.62 86 TYR A C 1
ATOM 675 O O . TYR A 1 86 ? -14.948 7.200 1.049 1.00 94.62 86 TYR A O 1
ATOM 683 N N . GLY A 1 87 ? -12.725 7.344 0.776 1.00 93.00 87 GLY A N 1
ATOM 684 C CA . GLY A 1 87 ? -12.341 6.032 1.268 1.00 93.00 87 GLY A CA 1
ATOM 685 C C . GLY A 1 87 ? -12.470 4.925 0.229 1.00 93.00 87 GLY A C 1
ATOM 686 O O . GLY A 1 87 ? -12.548 3.748 0.601 1.00 93.00 87 GLY A O 1
ATOM 687 N N . GLU A 1 88 ? -12.460 5.302 -1.048 1.00 96.25 88 GLU A N 1
ATOM 688 C CA . GLU A 1 88 ? -12.385 4.385 -2.176 1.00 96.25 88 GLU A CA 1
ATOM 689 C C . GLU A 1 88 ? -10.928 4.080 -2.517 1.00 96.25 88 GLU A C 1
ATOM 691 O O . GLU A 1 88 ? -10.065 4.961 -2.500 1.00 96.25 88 GLU A O 1
ATOM 696 N N . ALA A 1 89 ? -10.634 2.810 -2.808 1.00 95.50 89 ALA A N 1
ATOM 697 C CA . ALA A 1 89 ? -9.283 2.388 -3.162 1.00 95.50 89 ALA A CA 1
ATOM 698 C C . ALA A 1 89 ? -8.823 3.100 -4.437 1.00 95.50 89 ALA A C 1
ATOM 700 O O . ALA A 1 89 ? -9.551 3.149 -5.427 1.00 95.50 89 ALA A O 1
ATOM 701 N N . THR A 1 90 ? -7.602 3.633 -4.423 1.00 95.12 90 THR A N 1
ATOM 702 C CA . THR A 1 90 ? -7.153 4.537 -5.486 1.00 95.12 90 THR A CA 1
ATOM 703 C C . THR A 1 90 ? -5.726 4.263 -5.938 1.00 95.12 90 THR A C 1
ATOM 705 O O . THR A 1 90 ? -4.847 3.876 -5.167 1.00 95.12 90 THR A O 1
ATOM 708 N N . ASP A 1 91 ? -5.484 4.470 -7.226 1.00 93.38 91 ASP A N 1
ATOM 709 C CA . ASP A 1 91 ? -4.159 4.526 -7.840 1.00 93.38 91 ASP A CA 1
ATOM 710 C C . ASP A 1 91 ? -3.714 5.966 -8.143 1.00 93.38 91 ASP A C 1
ATOM 712 O O . ASP A 1 91 ? -2.617 6.186 -8.665 1.00 93.38 91 ASP A O 1
ATOM 716 N N . ARG A 1 92 ? -4.548 6.953 -7.788 1.00 96.00 92 ARG A N 1
ATOM 717 C CA . ARG A 1 92 ? -4.310 8.364 -8.076 1.00 96.00 92 ARG A CA 1
ATOM 718 C C . ARG A 1 92 ? -3.383 8.988 -7.048 1.00 96.00 92 ARG A C 1
ATOM 720 O O . ARG A 1 92 ? -3.618 8.935 -5.841 1.00 96.00 92 ARG A O 1
ATOM 727 N N . TYR A 1 93 ? -2.364 9.662 -7.554 1.00 94.94 93 TYR A N 1
ATOM 728 C CA . TYR A 1 93 ? -1.517 10.538 -6.760 1.00 94.94 93 TYR A CA 1
ATOM 729 C C . TYR A 1 93 ? -2.290 11.814 -6.356 1.00 94.94 93 TYR A C 1
ATOM 731 O O . TYR A 1 93 ? -3.034 12.343 -7.184 1.00 94.94 93 TYR A O 1
ATOM 739 N N . PRO A 1 94 ? -2.120 12.347 -5.128 1.00 94.19 94 PRO A N 1
ATOM 740 C CA . PRO A 1 94 ? -1.209 11.881 -4.079 1.00 94.19 94 PRO A CA 1
ATOM 741 C C . PRO A 1 94 ? -1.814 10.896 -3.067 1.00 94.19 94 PRO A C 1
ATOM 743 O O . PRO A 1 94 ? -1.086 10.433 -2.191 1.00 94.19 94 PRO A O 1
ATOM 746 N N . SER A 1 95 ? -3.113 10.585 -3.150 1.00 95.56 95 SER A N 1
ATOM 747 C CA . SER A 1 95 ? -3.773 9.650 -2.221 1.00 95.56 95 SER A CA 1
ATOM 748 C C . SER A 1 95 ? -3.089 8.279 -2.208 1.00 95.56 95 SER A C 1
ATOM 750 O O . SER A 1 95 ? -2.878 7.701 -1.146 1.00 95.56 95 SER A O 1
ATOM 752 N N . ASN A 1 96 ? -2.642 7.818 -3.377 1.00 96.06 96 ASN A N 1
ATOM 753 C CA . ASN A 1 96 ? -1.654 6.760 -3.530 1.00 96.06 96 ASN A CA 1
ATOM 754 C C . ASN A 1 96 ? -0.293 7.379 -3.913 1.00 96.06 96 ASN A C 1
ATOM 756 O O . ASN A 1 96 ? -0.119 7.809 -5.058 1.00 96.06 96 ASN A O 1
ATOM 760 N N . PRO A 1 97 ? 0.677 7.440 -2.984 1.00 92.62 97 PRO A N 1
ATOM 761 C CA . PRO A 1 97 ? 1.921 8.178 -3.195 1.00 92.62 97 PRO A CA 1
ATOM 762 C C . PRO A 1 97 ? 2.914 7.465 -4.120 1.00 92.62 97 PRO A C 1
ATOM 764 O O . PRO A 1 97 ? 3.686 8.115 -4.816 1.00 92.62 97 PRO A O 1
ATOM 767 N N . ASN A 1 98 ? 2.908 6.130 -4.158 1.00 92.00 98 ASN A N 1
ATOM 768 C CA . ASN A 1 98 ? 3.873 5.355 -4.948 1.00 92.00 98 ASN A CA 1
ATOM 769 C C . ASN A 1 98 ? 3.332 4.888 -6.309 1.00 92.00 98 ASN A C 1
ATOM 771 O O . ASN A 1 98 ? 4.119 4.520 -7.186 1.00 92.00 98 ASN A O 1
ATOM 775 N N . GLY A 1 99 ? 2.016 4.940 -6.523 1.00 93.38 99 GLY A N 1
ATOM 776 C CA . GLY A 1 99 ? 1.360 4.516 -7.759 1.00 93.38 99 GLY A CA 1
ATOM 777 C C . GLY A 1 99 ? 1.223 2.999 -7.893 1.00 93.38 99 GLY A C 1
ATOM 778 O O . GLY A 1 99 ? 1.212 2.491 -9.021 1.00 93.38 99 GLY A O 1
ATOM 779 N N . SER A 1 100 ? 1.166 2.280 -6.765 1.00 93.19 100 SER A N 1
ATOM 780 C CA . SER A 1 100 ? 0.907 0.836 -6.739 1.00 93.19 100 SER A CA 1
ATOM 781 C C . SER A 1 100 ? -0.479 0.515 -7.306 1.00 93.19 100 SER A C 1
ATOM 783 O O . SER A 1 100 ? -1.438 1.240 -7.018 1.00 93.19 100 SER A O 1
ATOM 785 N N . PRO A 1 101 ? -0.618 -0.558 -8.104 1.00 93.94 101 PRO A N 1
ATOM 786 C CA . PRO A 1 101 ? -1.881 -0.899 -8.748 1.00 93.94 101 PRO A CA 1
ATOM 787 C C . PRO A 1 101 ? -2.967 -1.194 -7.709 1.00 93.94 101 PRO A C 1
ATOM 789 O O . PRO A 1 101 ? -2.700 -1.804 -6.672 1.00 93.94 101 PRO A O 1
ATOM 792 N N . ARG A 1 102 ? -4.197 -0.736 -7.9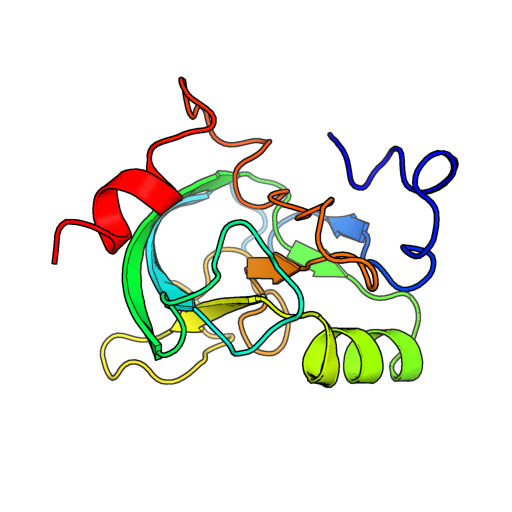84 1.00 94.38 102 ARG A N 1
ATOM 793 C CA . ARG A 1 102 ? -5.360 -0.860 -7.084 1.00 94.38 102 ARG A CA 1
ATOM 794 C C . ARG A 1 102 ? -5.104 -0.403 -5.637 1.00 94.38 102 ARG A C 1
ATOM 796 O O . ARG A 1 102 ? -5.690 -0.941 -4.693 1.00 94.38 102 ARG A O 1
ATOM 803 N N . GLY A 1 103 ? -4.192 0.546 -5.448 1.00 92.75 103 GLY A N 1
ATOM 804 C CA . GLY A 1 103 ? -3.880 1.071 -4.125 1.00 92.75 103 GLY A CA 1
ATOM 805 C C . GLY A 1 103 ? -3.162 0.095 -3.200 1.00 92.75 103 GLY A C 1
ATOM 806 O O . GLY A 1 103 ? -3.104 0.386 -2.018 1.00 92.75 103 GLY A O 1
ATOM 807 N N . ILE A 1 104 ? -2.634 -1.045 -3.665 1.00 92.38 104 ILE A N 1
ATOM 808 C CA . ILE A 1 104 ? -2.000 -2.028 -2.768 1.00 92.38 104 ILE A CA 1
ATOM 809 C C . ILE A 1 104 ? -0.835 -1.374 -2.010 1.00 92.38 104 ILE A C 1
ATOM 811 O O . ILE A 1 104 ? 0.134 -0.929 -2.620 1.00 92.38 104 ILE A O 1
ATOM 815 N N . ALA A 1 105 ? -0.944 -1.340 -0.682 1.00 90.75 105 ALA A N 1
ATOM 816 C CA . ALA A 1 105 ? 0.054 -0.776 0.227 1.00 90.75 105 ALA A CA 1
ATOM 817 C C . ALA A 1 105 ? 0.670 -1.842 1.149 1.00 90.75 105 ALA A C 1
ATOM 819 O O . ALA A 1 105 ? 1.764 -1.650 1.669 1.00 90.75 105 ALA A O 1
ATOM 820 N N . GLY A 1 106 ? -0.005 -2.977 1.342 1.00 88.19 106 GLY A N 1
ATOM 821 C CA . GLY A 1 106 ? 0.482 -4.084 2.162 1.00 88.19 106 GLY A CA 1
ATOM 822 C C . GLY A 1 106 ? -0.042 -5.425 1.668 1.00 88.19 106 GLY A C 1
ATOM 823 O O . GLY A 1 106 ? -1.157 -5.514 1.146 1.00 88.19 106 GLY A O 1
ATOM 824 N N . LEU A 1 107 ? 0.782 -6.459 1.828 1.00 85.44 107 LEU A N 1
ATOM 825 C CA . LEU A 1 107 ? 0.453 -7.846 1.505 1.00 85.44 107 LEU A CA 1
ATOM 826 C C . LEU A 1 107 ? 0.764 -8.738 2.700 1.00 85.44 107 LEU A C 1
ATOM 828 O O . LEU A 1 107 ? 1.732 -8.484 3.412 1.00 85.44 107 LEU A O 1
ATOM 832 N N . THR A 1 108 ? -0.008 -9.801 2.872 1.00 83.62 108 THR A N 1
ATOM 833 C CA . THR A 1 108 ? 0.278 -10.868 3.835 1.00 83.62 108 THR A CA 1
ATOM 834 C C . THR A 1 108 ? 0.767 -12.140 3.133 1.00 83.62 108 THR A C 1
ATOM 836 O O . THR A 1 108 ? 0.722 -12.246 1.901 1.00 83.62 108 THR A O 1
ATOM 839 N N . SER A 1 109 ? 1.297 -13.084 3.904 1.00 79.06 109 SER A N 1
ATOM 840 C CA . SER A 1 109 ? 1.576 -14.453 3.469 1.00 79.0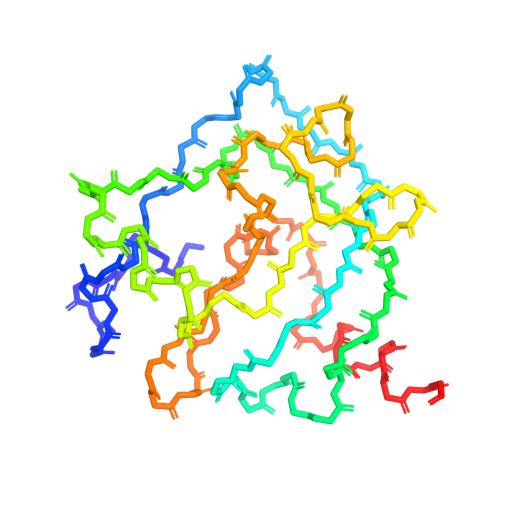6 109 SER A CA 1
ATOM 841 C C . SER A 1 109 ? 0.319 -15.310 3.592 1.00 79.06 109 SER A C 1
ATOM 843 O O . SER A 1 109 ? -0.555 -15.017 4.402 1.00 79.06 109 SER A O 1
ATOM 845 N N . GLU A 1 110 ? 0.264 -16.420 2.863 1.00 74.19 110 GLU A N 1
ATOM 846 C CA . GLU A 1 110 ? -0.877 -17.351 2.909 1.00 74.19 110 GLU A CA 1
ATOM 847 C C . GLU A 1 110 ? -1.162 -17.879 4.320 1.00 74.19 110 GLU A C 1
ATOM 849 O O . GLU A 1 110 ? -2.318 -17.958 4.722 1.00 74.19 110 GLU A O 1
ATOM 854 N N . ASP A 1 111 ? -0.111 -18.139 5.101 1.00 68.00 111 ASP A N 1
ATOM 855 C CA . ASP A 1 111 ? -0.248 -18.689 6.453 1.00 68.00 111 ASP A CA 1
ATOM 856 C C . ASP A 1 111 ? -0.542 -17.623 7.528 1.00 68.00 111 ASP A C 1
ATOM 858 O O . ASP A 1 111 ? -0.787 -17.966 8.683 1.00 68.00 111 ASP A O 1
ATOM 862 N N . GLY A 1 112 ? -0.496 -16.326 7.180 1.00 60.59 112 GLY A N 1
ATOM 863 C CA . GLY A 1 112 ? -0.809 -15.207 8.082 1.00 60.59 112 GLY A CA 1
ATOM 864 C C . GLY A 1 112 ? 0.274 -14.614 9.019 1.00 60.59 112 GLY A C 1
ATOM 865 O O . GLY A 1 112 ? 0.031 -13.502 9.499 1.00 60.59 112 GLY A O 1
ATOM 866 N N . PRO A 1 113 ? 1.450 -15.224 9.321 1.00 58.56 113 PRO A N 1
ATOM 867 C CA . PRO A 1 113 ? 2.414 -14.636 10.262 1.00 58.56 113 PRO A CA 1
ATOM 868 C C . PRO A 1 113 ? 3.388 -13.640 9.616 1.00 58.56 113 PRO A C 1
ATOM 870 O O . PRO A 1 113 ? 4.108 -12.944 10.333 1.00 58.56 113 PRO A O 1
ATOM 873 N N . CYS A 1 114 ? 3.468 -13.585 8.283 1.00 53.31 114 CYS A N 1
ATOM 874 C CA . CYS A 1 114 ? 4.404 -12.724 7.564 1.00 53.31 114 CYS A CA 1
ATOM 875 C C . CYS A 1 114 ? 3.655 -11.648 6.781 1.00 53.31 114 CYS A C 1
ATOM 877 O O . CYS A 1 114 ? 3.317 -11.823 5.613 1.00 53.31 114 CYS A O 1
ATOM 879 N N . ASP A 1 115 ? 3.458 -10.495 7.411 1.00 60.81 115 ASP A N 1
ATOM 880 C CA . ASP A 1 115 ? 3.006 -9.304 6.705 1.00 60.81 115 ASP A CA 1
ATOM 881 C C . ASP A 1 115 ? 4.200 -8.618 6.040 1.00 60.81 115 ASP A C 1
ATOM 883 O O . ASP A 1 115 ? 5.151 -8.177 6.698 1.00 60.81 115 ASP A O 1
ATOM 887 N N . ASN A 1 116 ? 4.157 -8.510 4.711 1.00 57.75 116 ASN A N 1
ATOM 888 C CA . ASN A 1 116 ? 5.055 -7.640 3.976 1.00 57.75 116 ASN A CA 1
ATOM 889 C C . ASN A 1 116 ? 4.636 -6.196 4.199 1.00 57.75 116 ASN A C 1
ATOM 891 O O . ASN A 1 116 ? 3.982 -5.552 3.375 1.00 57.75 116 ASN A O 1
ATOM 895 N N . HIS A 1 117 ? 5.057 -5.667 5.331 1.00 52.09 117 HIS A N 1
ATOM 896 C CA . HIS A 1 117 ? 4.965 -4.257 5.616 1.00 52.09 117 HIS A CA 1
ATOM 897 C C . HIS A 1 117 ? 6.015 -3.464 4.820 1.00 52.09 117 HIS A C 1
ATOM 899 O O . HIS A 1 117 ? 6.577 -2.535 5.373 1.00 52.09 117 HIS A O 1
ATOM 905 N N . ASP A 1 118 ? 6.359 -3.775 3.562 1.00 41.50 118 ASP A N 1
ATOM 906 C CA . ASP A 1 118 ? 7.405 -3.010 2.847 1.00 41.50 118 ASP A CA 1
ATOM 907 C C . ASP A 1 118 ? 6.999 -1.558 2.519 1.00 41.50 118 ASP A C 1
ATOM 909 O O . ASP A 1 118 ? 7.867 -0.748 2.199 1.00 41.50 118 ASP A O 1
ATOM 913 N N . ALA A 1 119 ? 5.733 -1.170 2.735 1.00 40.31 119 ALA A N 1
ATOM 914 C CA . ALA A 1 119 ? 5.355 0.243 2.862 1.00 40.31 119 ALA A CA 1
ATOM 915 C C . ALA A 1 119 ? 5.775 0.879 4.206 1.00 40.31 119 ALA A C 1
ATOM 917 O O . ALA A 1 119 ? 5.894 2.097 4.271 1.00 40.31 119 ALA A O 1
ATOM 918 N N . ALA A 1 120 ? 6.041 0.078 5.245 1.00 37.28 120 ALA A N 1
ATOM 919 C CA . ALA A 1 120 ? 6.477 0.498 6.581 1.00 37.28 120 ALA A CA 1
ATOM 920 C C . ALA A 1 120 ? 7.932 0.100 6.950 1.00 37.28 120 ALA A C 1
ATOM 922 O O . ALA A 1 120 ? 8.508 0.630 7.895 1.00 37.28 120 ALA A O 1
ATOM 923 N N . SER A 1 121 ? 8.574 -0.823 6.224 1.00 35.25 121 SER A N 1
ATOM 924 C CA . SER A 1 121 ? 9.925 -1.312 6.565 1.00 35.25 121 SER A CA 1
ATOM 925 C C . SER A 1 121 ? 11.057 -0.401 6.063 1.00 35.25 121 SER A C 1
ATOM 927 O O . SER A 1 121 ? 12.211 -0.558 6.466 1.00 35.25 121 SER A O 1
ATOM 929 N N . ARG A 1 122 ? 10.723 0.569 5.197 1.00 33.97 122 ARG A N 1
ATOM 930 C CA . ARG A 1 122 ? 11.603 1.677 4.776 1.00 33.97 122 ARG A CA 1
ATOM 931 C C . ARG A 1 122 ? 11.234 3.020 5.413 1.00 33.97 122 ARG A C 1
ATOM 933 O O . ARG A 1 122 ? 12.001 3.970 5.302 1.00 33.97 122 ARG A O 1
ATOM 940 N N . THR A 1 123 ? 10.094 3.092 6.095 1.00 37.59 123 THR A N 1
ATOM 941 C CA . THR A 1 123 ? 9.724 4.235 6.928 1.00 37.59 123 THR A CA 1
ATOM 942 C C . THR A 1 123 ? 10.368 4.054 8.291 1.00 37.59 123 THR A C 1
ATOM 944 O O . THR A 1 123 ? 10.336 2.953 8.832 1.00 37.59 123 THR A O 1
ATOM 947 N N . GLY A 1 124 ? 10.937 5.108 8.863 1.00 25.12 124 GLY A N 1
ATOM 948 C CA . GLY A 1 124 ? 11.366 5.116 10.258 1.00 25.12 124 GLY A CA 1
ATOM 949 C C . GLY A 1 124 ? 10.186 4.973 11.223 1.00 25.12 124 GLY A C 1
ATOM 950 O O . GLY A 1 124 ? 9.858 5.921 11.921 1.00 25.12 124 GLY A O 1
ATOM 951 N N . PHE A 1 125 ? 9.568 3.793 11.282 1.00 31.39 125 PHE A N 1
ATOM 952 C CA . PHE A 1 125 ? 8.833 3.343 12.451 1.00 31.39 125 PHE A CA 1
ATOM 953 C C . PHE A 1 125 ? 9.864 2.774 13.419 1.00 31.39 125 PHE A C 1
ATOM 955 O O . PHE A 1 125 ? 10.275 1.614 13.335 1.00 31.39 125 PHE A O 1
ATOM 962 N N . SER A 1 126 ? 10.279 3.608 14.369 1.00 23.09 126 SER A N 1
ATOM 963 C CA . SER A 1 126 ? 10.544 3.057 15.690 1.00 23.09 126 SER A CA 1
ATOM 964 C C . SER A 1 126 ? 9.255 2.351 16.121 1.00 23.09 126 SER A C 1
ATOM 966 O O . SER A 1 126 ? 8.201 2.969 16.142 1.00 23.09 126 SER A O 1
ATOM 968 N N . HIS A 1 127 ? 9.348 1.059 16.421 1.00 29.75 127 HIS A N 1
ATOM 969 C CA . HIS A 1 127 ? 8.288 0.192 16.949 1.00 29.75 127 HIS A CA 1
ATOM 970 C C . HIS A 1 127 ? 7.316 -0.458 15.947 1.00 29.75 127 HIS A C 1
ATOM 972 O O . HIS A 1 127 ? 6.344 0.112 15.465 1.00 29.75 127 HIS A O 1
ATOM 978 N N . ARG A 1 128 ? 7.519 -1.775 15.799 1.00 36.12 128 ARG A N 1
ATOM 979 C CA . ARG A 1 128 ? 6.641 -2.825 15.244 1.00 36.12 128 ARG A CA 1
ATOM 980 C C . ARG A 1 128 ? 5.201 -2.888 15.829 1.00 36.12 128 ARG A C 1
ATOM 982 O O . ARG A 1 128 ? 4.542 -3.905 15.653 1.00 36.12 128 ARG A O 1
ATOM 989 N N . ALA A 1 129 ? 4.709 -1.867 16.538 1.00 30.25 129 ALA A N 1
ATOM 990 C CA . ALA A 1 129 ? 3.508 -1.944 17.380 1.00 30.25 129 ALA A CA 1
ATOM 991 C C . ALA A 1 129 ? 2.405 -0.905 17.078 1.00 30.25 129 ALA A C 1
ATOM 993 O O . ALA A 1 129 ? 1.263 -1.115 17.483 1.00 30.25 129 ALA A O 1
ATOM 994 N N . GLU A 1 130 ? 2.684 0.194 16.369 1.00 34.38 130 GLU A N 1
ATOM 995 C CA . GLU A 1 130 ? 1.753 1.339 16.349 1.00 34.38 130 GLU A CA 1
ATOM 996 C C . GLU A 1 130 ? 0.532 1.176 15.432 1.00 34.38 130 GLU A C 1
ATOM 998 O O . GLU A 1 130 ? -0.541 1.663 15.779 1.00 34.38 130 GLU A O 1
ATOM 1003 N N . LEU A 1 131 ? 0.622 0.432 14.322 1.00 42.69 131 LEU A N 1
ATOM 1004 C CA . LEU A 1 131 ? -0.549 0.196 13.460 1.00 42.69 131 LEU A CA 1
ATOM 1005 C C . LEU A 1 131 ? -1.605 -0.686 14.155 1.00 42.69 131 LEU A C 1
ATOM 1007 O O . LEU A 1 131 ? -2.802 -0.442 14.036 1.00 42.69 131 LEU A O 1
ATOM 1011 N N . VAL A 1 132 ? -1.153 -1.683 14.926 1.00 42.72 132 VAL A N 1
ATOM 1012 C CA . VAL A 1 132 ? -2.028 -2.555 15.729 1.00 42.72 132 VAL A CA 1
ATOM 1013 C C . VAL A 1 132 ? -2.570 -1.798 16.946 1.00 42.72 132 VAL A C 1
ATOM 1015 O O . VAL A 1 132 ? -3.736 -1.957 17.302 1.00 42.72 132 VAL A O 1
ATOM 1018 N N . ALA A 1 133 ? -1.755 -0.938 17.568 1.00 32.56 133 ALA A N 1
ATOM 1019 C CA . ALA A 1 133 ? -2.168 -0.152 18.729 1.00 32.56 133 ALA A CA 1
ATOM 1020 C C . ALA A 1 133 ? -3.176 0.953 18.369 1.00 32.56 133 ALA A C 1
ATOM 1022 O O . ALA A 1 133 ? -4.190 1.091 19.047 1.00 32.56 133 ALA A O 1
ATOM 1023 N N . SER A 1 134 ? -2.954 1.700 17.283 1.00 37.94 134 SER A N 1
ATOM 1024 C CA . SER A 1 134 ? -3.839 2.800 16.883 1.00 37.94 134 SER A CA 1
ATOM 1025 C C . SER A 1 134 ? -5.211 2.328 16.396 1.00 37.94 134 SER A C 1
ATOM 1027 O O . SER A 1 134 ? -6.170 3.088 16.475 1.00 37.94 134 SER A O 1
ATOM 1029 N N . ALA A 1 135 ? -5.320 1.098 15.892 1.00 44.38 135 ALA A N 1
ATOM 1030 C CA . ALA A 1 135 ? -6.562 0.565 15.340 1.00 44.38 135 ALA A CA 1
ATOM 1031 C C . ALA A 1 135 ? -7.386 -0.291 16.315 1.00 44.38 135 ALA A C 1
ATOM 1033 O O . ALA A 1 135 ? -8.560 -0.524 16.053 1.00 44.38 135 ALA A O 1
ATOM 1034 N N . ARG A 1 136 ? -6.797 -0.754 17.427 1.00 44.78 136 ARG A N 1
ATOM 1035 C CA . ARG A 1 136 ? -7.523 -1.434 18.521 1.00 44.78 136 ARG A CA 1
ATOM 1036 C C . ARG A 1 136 ? -8.037 -0.482 19.606 1.00 44.78 136 ARG A C 1
ATOM 1038 O O . ARG A 1 136 ? -8.754 -0.919 20.496 1.00 44.78 136 ARG A O 1
ATOM 1045 N N . MET A 1 137 ? -7.644 0.789 19.557 1.00 37.22 137 MET A N 1
ATOM 1046 C CA . MET A 1 137 ? -8.017 1.830 20.526 1.00 37.22 137 MET A CA 1
ATOM 1047 C C . MET A 1 137 ? -9.252 2.652 20.098 1.00 37.22 137 MET A C 1
ATOM 1049 O O . MET A 1 137 ? -9.503 3.702 20.687 1.00 37.22 137 MET A O 1
ATOM 1053 N N . GLY A 1 138 ? -9.994 2.209 19.075 1.00 40.28 138 GLY A N 1
ATOM 1054 C CA . GLY A 1 138 ? -11.217 2.848 18.571 1.00 40.28 138 GLY A CA 1
ATOM 1055 C C . GLY A 1 138 ? -12.438 1.955 18.710 1.00 40.28 138 GLY A C 1
ATOM 1056 O O . GLY A 1 138 ? -12.271 0.724 18.564 1.00 40.28 138 GLY A O 1
#

Secondary structure (DSSP, 8-state):
--GGGGGGSTT-TTPPEEE--TTSS-EEEEEEEEEPP-S-STTTT-TT-EEEEEEEESS-EEE-SSHHHHHHHHHHTEEEEEB-TT--B---TTTSSS--GGGEEEEE-TTSS-EE-TTTTTTT-S-TTHHHHHHH--

Sequence (138 aa):
MIAALKALIPGVDHWPRFVRNRSDQFEARLSLVRIEPSPSILLSGMTGSRMPIATSHGEGRAEFLSEGRFLRCDRELACVRYVDNYGEATDRYPSNPNGSPRGIAGLTSEDGPCDNHDAASRTGFSHRAELVASARMG

pLDDT: mean 77.34, std 20.91, range [23.09, 96.5]